Protein AF-A0A7J0EC89-F1 (afdb_monomer_lite)

InterPro domains:
  IPR006458 Ovate protein family, C-terminal [PF04844] (52-93)
  IPR006458 Ovate protein family, C-terminal [PS51754] (48-95)
  IPR038933 Ovate protein family [PTHR33057] (18-92)

Sequence (95 aa):
MEGAKNFSDNQRKRRRKKNSENWRNKVSFSASLPEEVSGGFADGTICLVKYSTDPFSDMRESILEMIQSVGVQDWEELEELVYCYIVLNPSEIDH

Structure (mmCIF, N/CA/C/O backbone):
data_AF-A0A7J0EC89-F1
#
_entry.id   AF-A0A7J0EC89-F1
#
loop_
_atom_site.group_PDB
_atom_site.id
_atom_site.type_symbol
_atom_site.label_atom_id
_atom_site.label_alt_id
_atom_site.label_comp_id
_atom_site.label_asym_id
_atom_site.label_entity_id
_atom_site.label_seq_id
_atom_site.pdbx_PDB_ins_code
_atom_site.Cartn_x
_atom_site.Cartn_y
_atom_site.Cartn_z
_atom_site.occupancy
_atom_site.B_iso_or_equiv
_atom_site.auth_seq_id
_atom_site.auth_comp_id
_atom_site.auth_asym_id
_atom_site.auth_atom_id
_atom_site.pdbx_PDB_model_num
ATOM 1 N N . MET A 1 1 ? 8.040 -21.388 -48.851 1.00 52.50 1 MET A N 1
ATOM 2 C CA . MET A 1 1 ? 8.398 -21.841 -47.483 1.00 52.50 1 MET A CA 1
ATOM 3 C C . MET A 1 1 ? 8.456 -20.655 -46.498 1.00 52.50 1 MET A C 1
ATOM 5 O O . MET A 1 1 ? 9.412 -20.534 -45.747 1.00 52.50 1 MET A O 1
ATOM 9 N N . GLU A 1 2 ? 7.444 -19.776 -46.456 1.00 52.56 2 GLU A N 1
ATOM 10 C CA . GLU A 1 2 ? 7.453 -18.583 -45.570 1.00 52.56 2 GLU A CA 1
ATOM 11 C C . GLU A 1 2 ? 6.448 -18.663 -44.407 1.00 52.56 2 GLU A C 1
ATOM 13 O O . GLU A 1 2 ? 6.653 -18.048 -43.363 1.00 52.56 2 GLU A O 1
ATOM 18 N N . GLY A 1 3 ? 5.401 -19.488 -44.523 1.00 52.38 3 GLY A N 1
ATOM 19 C CA . GLY A 1 3 ? 4.348 -19.590 -43.503 1.00 52.38 3 GLY A CA 1
ATOM 20 C C . GLY A 1 3 ? 4.807 -20.148 -42.147 1.00 52.38 3 GLY A C 1
ATOM 21 O O . GLY A 1 3 ? 4.273 -19.761 -41.110 1.00 52.38 3 GLY A O 1
ATOM 22 N N . ALA A 1 4 ? 5.833 -21.007 -42.128 1.00 55.53 4 ALA A N 1
ATOM 23 C CA . ALA A 1 4 ? 6.321 -21.647 -40.901 1.00 55.53 4 ALA A CA 1
ATOM 24 C C . ALA A 1 4 ? 7.171 -20.716 -40.009 1.00 55.53 4 ALA A C 1
ATOM 26 O O . ALA A 1 4 ? 7.136 -20.842 -38.781 1.00 55.53 4 ALA A O 1
ATOM 27 N N . LYS A 1 5 ? 7.894 -19.748 -40.600 1.00 54.69 5 LYS A N 1
ATOM 28 C CA . LYS A 1 5 ? 8.664 -18.732 -39.852 1.00 54.69 5 LYS A CA 1
ATOM 29 C C . LYS A 1 5 ? 7.742 -17.742 -39.136 1.00 54.69 5 LYS A C 1
ATOM 31 O O . LYS A 1 5 ? 7.899 -17.492 -37.946 1.00 54.69 5 LYS A O 1
ATOM 36 N N . ASN A 1 6 ? 6.697 -17.278 -39.821 1.00 57.34 6 ASN A N 1
ATOM 37 C CA . ASN A 1 6 ? 5.754 -16.304 -39.263 1.00 57.34 6 ASN A CA 1
ATOM 38 C C . ASN A 1 6 ? 4.974 -16.854 -38.056 1.00 57.34 6 ASN A C 1
ATOM 40 O O . ASN A 1 6 ? 4.705 -16.126 -37.099 1.00 57.34 6 ASN A O 1
ATOM 44 N N . PHE A 1 7 ? 4.644 -18.150 -38.064 1.00 55.09 7 PHE A N 1
ATOM 45 C CA . PHE A 1 7 ? 3.957 -18.796 -36.943 1.00 55.09 7 PHE A CA 1
ATOM 46 C C . PHE A 1 7 ? 4.853 -18.911 -35.697 1.00 55.09 7 PHE A C 1
ATOM 48 O O . PHE A 1 7 ? 4.415 -18.637 -34.577 1.00 55.09 7 PHE A O 1
ATOM 55 N N . SER A 1 8 ? 6.128 -19.254 -35.892 1.00 60.69 8 SER A N 1
ATOM 56 C CA . SER A 1 8 ? 7.105 -19.420 -34.811 1.00 60.69 8 SER A CA 1
ATOM 57 C C . SER A 1 8 ? 7.556 -18.082 -34.202 1.00 60.69 8 SER A C 1
ATOM 59 O O . SER A 1 8 ? 7.693 -17.977 -32.978 1.00 60.69 8 SER A O 1
ATOM 61 N N . ASP A 1 9 ? 7.666 -17.020 -35.003 1.00 63.62 9 ASP A N 1
ATOM 62 C CA . ASP A 1 9 ? 7.947 -15.664 -34.511 1.00 63.62 9 ASP A CA 1
ATOM 63 C C . ASP A 1 9 ? 6.776 -15.069 -33.717 1.00 63.62 9 ASP A C 1
ATOM 65 O O . ASP A 1 9 ? 6.977 -14.415 -32.685 1.00 63.62 9 ASP A O 1
ATOM 69 N N . ASN A 1 10 ? 5.538 -15.351 -34.131 1.00 64.25 10 ASN A N 1
ATOM 70 C CA . ASN A 1 10 ? 4.348 -14.900 -33.412 1.00 64.25 10 ASN A CA 1
ATOM 71 C C . ASN A 1 10 ? 4.195 -15.616 -32.054 1.00 64.25 10 ASN A C 1
ATOM 73 O O . ASN A 1 10 ? 3.847 -14.990 -31.049 1.00 64.25 10 ASN A O 1
ATOM 77 N N . GLN A 1 11 ? 4.547 -16.906 -31.970 1.00 62.84 11 GLN A N 1
ATOM 78 C CA . GLN A 1 11 ? 4.621 -17.622 -30.689 1.00 62.84 11 GLN A CA 1
ATOM 79 C C . GLN A 1 11 ? 5.710 -17.058 -29.762 1.00 62.84 11 GLN A C 1
ATOM 81 O O . GLN A 1 11 ? 5.464 -16.883 -28.566 1.00 62.84 11 GLN A O 1
ATOM 86 N N . ARG A 1 12 ? 6.892 -16.707 -30.290 1.00 61.19 12 ARG A N 1
ATOM 87 C CA . ARG A 1 12 ? 7.965 -16.060 -29.509 1.00 61.19 12 ARG A CA 1
ATOM 88 C C . ARG A 1 12 ? 7.552 -14.687 -28.973 1.00 61.19 12 ARG A C 1
ATOM 90 O O . ARG A 1 12 ? 7.794 -14.407 -27.799 1.00 61.19 12 ARG A O 1
ATOM 97 N N . LYS A 1 13 ? 6.879 -13.856 -29.779 1.00 60.88 13 LYS A N 1
ATOM 98 C CA . LYS A 1 13 ? 6.329 -12.560 -29.329 1.00 60.88 13 LYS A CA 1
ATOM 99 C C . LYS A 1 13 ? 5.273 -12.728 -28.233 1.00 60.88 13 LYS A C 1
ATOM 101 O O . LYS A 1 13 ? 5.337 -12.033 -27.222 1.00 60.88 13 LYS A O 1
ATOM 106 N N . ARG A 1 14 ? 4.354 -13.690 -28.377 1.00 59.38 14 ARG A N 1
ATOM 107 C CA . ARG A 1 14 ? 3.333 -13.993 -27.355 1.00 59.38 14 ARG A CA 1
ATOM 108 C C . ARG A 1 14 ? 3.938 -14.476 -26.037 1.00 59.38 14 ARG A C 1
ATOM 110 O O . ARG A 1 14 ? 3.496 -14.038 -24.979 1.00 59.38 14 ARG A O 1
ATOM 117 N N . ARG A 1 15 ? 4.974 -15.324 -26.084 1.00 59.00 15 ARG A N 1
ATOM 118 C CA . ARG A 1 15 ? 5.701 -15.774 -24.881 1.00 59.00 15 ARG A CA 1
ATOM 119 C C . ARG A 1 15 ? 6.429 -14.626 -24.181 1.00 59.00 15 ARG A C 1
ATOM 121 O O . ARG A 1 15 ? 6.374 -14.550 -22.961 1.00 59.00 15 ARG A O 1
ATOM 128 N N . ARG A 1 16 ? 7.052 -13.711 -24.933 1.00 58.84 16 ARG A N 1
ATOM 129 C CA . ARG A 1 16 ? 7.699 -12.510 -24.371 1.00 58.84 16 ARG A CA 1
ATOM 130 C C . ARG A 1 16 ? 6.700 -11.567 -23.700 1.00 58.84 16 ARG A C 1
ATOM 132 O O . ARG A 1 16 ? 6.978 -11.092 -22.606 1.00 58.84 16 ARG A O 1
ATOM 139 N N . LYS A 1 17 ? 5.527 -11.357 -24.309 1.00 55.34 17 LYS A N 1
ATOM 140 C CA . LYS A 1 17 ? 4.466 -10.521 -23.730 1.00 55.34 17 LYS A CA 1
ATOM 141 C C . LYS A 1 17 ? 3.901 -11.114 -22.433 1.00 55.34 17 LYS A C 1
ATOM 143 O O . LYS A 1 17 ? 3.859 -10.416 -21.429 1.00 55.34 17 LYS A O 1
ATOM 148 N N . LYS A 1 18 ? 3.612 -12.423 -22.415 1.00 55.56 18 LYS A N 1
ATOM 149 C CA . LYS A 1 18 ? 3.197 -13.136 -21.192 1.00 55.56 18 LYS A CA 1
ATOM 150 C C . LYS A 1 18 ? 4.236 -13.059 -20.070 1.00 55.56 18 LYS A C 1
ATOM 152 O O . LYS A 1 18 ? 3.867 -12.925 -18.914 1.00 55.56 18 LYS A O 1
ATOM 157 N N . ASN A 1 19 ? 5.527 -13.146 -20.398 1.00 55.97 19 ASN A N 1
ATOM 158 C CA . ASN A 1 19 ? 6.589 -13.089 -19.391 1.00 55.97 19 ASN A CA 1
ATOM 159 C C . ASN A 1 19 ? 6.773 -11.677 -18.804 1.00 55.97 19 ASN A C 1
ATOM 161 O O . ASN A 1 19 ? 7.076 -11.542 -17.625 1.00 55.97 19 ASN A O 1
ATOM 165 N N . SER A 1 20 ? 6.559 -10.635 -19.616 1.00 58.28 20 SER A N 1
ATOM 166 C CA . SER A 1 20 ? 6.560 -9.233 -19.176 1.00 58.28 20 SER A CA 1
ATOM 167 C C . SER A 1 20 ? 5.389 -8.924 -18.239 1.00 58.28 20 SER A C 1
ATOM 169 O O . SER A 1 20 ? 5.594 -8.295 -17.206 1.00 58.28 20 SER A O 1
ATOM 171 N N . GLU A 1 21 ? 4.184 -9.405 -18.554 1.00 57.06 21 GLU A N 1
ATOM 172 C CA . GLU A 1 21 ? 3.011 -9.261 -17.680 1.00 57.06 21 GLU A CA 1
ATOM 173 C C . GLU A 1 21 ? 3.201 -10.009 -16.351 1.00 57.06 21 GLU A C 1
ATOM 175 O O . GLU A 1 21 ? 2.823 -9.502 -15.301 1.00 57.06 21 GLU A O 1
ATOM 180 N N . ASN A 1 22 ? 3.868 -11.168 -16.377 1.00 58.31 22 ASN A N 1
ATOM 181 C CA . ASN A 1 22 ? 4.142 -11.958 -15.175 1.00 58.31 22 ASN A CA 1
ATOM 182 C C . ASN A 1 22 ? 5.134 -11.278 -14.210 1.00 58.31 22 ASN A C 1
ATOM 184 O O . ASN A 1 22 ? 5.101 -11.540 -13.013 1.00 58.31 22 ASN A O 1
ATOM 188 N N . TRP A 1 23 ? 6.013 -10.400 -14.711 1.00 58.31 23 TRP A N 1
ATOM 189 C CA . TRP A 1 23 ? 6.923 -9.619 -13.864 1.00 58.31 23 TRP A CA 1
ATOM 190 C C . TRP A 1 23 ? 6.213 -8.473 -13.136 1.00 58.31 23 TRP A C 1
ATOM 192 O O . TRP A 1 23 ? 6.536 -8.219 -11.982 1.00 58.31 23 TRP A O 1
ATOM 202 N N . ARG A 1 24 ? 5.206 -7.845 -13.766 1.00 57.94 24 ARG A N 1
ATOM 203 C CA . ARG A 1 24 ? 4.419 -6.745 -13.167 1.00 57.94 24 ARG A CA 1
ATOM 204 C C . ARG A 1 24 ? 3.621 -7.167 -11.929 1.00 57.94 24 ARG A C 1
ATOM 206 O O . ARG A 1 24 ? 3.246 -6.321 -11.129 1.00 57.94 24 ARG A O 1
ATOM 213 N N . ASN A 1 25 ? 3.370 -8.468 -11.783 1.00 65.75 25 ASN A N 1
ATOM 214 C CA . ASN A 1 25 ? 2.594 -9.038 -10.682 1.00 65.75 25 ASN A CA 1
ATOM 215 C C . ASN A 1 25 ? 3.462 -9.858 -9.718 1.00 65.75 25 ASN A C 1
ATOM 217 O O . ASN A 1 25 ? 2.937 -10.650 -8.935 1.00 65.75 25 ASN A O 1
ATOM 221 N N . LYS A 1 26 ? 4.793 -9.727 -9.787 1.00 79.81 26 LYS A N 1
ATOM 222 C CA . LYS A 1 26 ? 5.673 -10.455 -8.878 1.00 79.81 26 LYS A CA 1
ATOM 223 C C . LYS A 1 26 ? 5.623 -9.795 -7.502 1.00 79.81 26 LYS A C 1
ATOM 225 O O . LYS A 1 26 ? 6.054 -8.655 -7.344 1.00 79.81 26 LYS A O 1
ATOM 230 N N . VAL A 1 27 ? 5.124 -10.544 -6.525 1.00 82.50 27 VAL A N 1
ATOM 231 C CA . VAL A 1 27 ? 5.094 -10.157 -5.112 1.00 82.50 27 VAL A CA 1
ATOM 232 C C . VAL A 1 27 ? 6.045 -11.033 -4.290 1.00 82.50 27 VAL A C 1
ATOM 234 O O . VAL A 1 27 ? 6.268 -12.197 -4.631 1.00 82.50 27 VAL A O 1
ATOM 237 N N . SER A 1 28 ? 6.631 -10.476 -3.232 1.00 82.62 28 SER A N 1
ATOM 238 C CA . SER A 1 28 ? 7.521 -11.160 -2.284 1.00 82.62 28 SER A CA 1
ATOM 239 C C . SER A 1 28 ? 7.102 -10.859 -0.846 1.00 82.62 28 SER A C 1
ATOM 241 O O . SER A 1 28 ? 6.818 -9.713 -0.523 1.00 82.62 28 SER A O 1
ATOM 243 N N . PHE A 1 29 ? 7.127 -11.859 0.035 1.00 83.06 29 PHE A N 1
ATOM 244 C CA . PHE A 1 29 ? 6.825 -11.718 1.471 1.00 83.06 29 PHE A CA 1
ATOM 245 C C . PHE A 1 29 ? 8.083 -11.431 2.305 1.00 83.06 29 PHE A C 1
ATOM 247 O O . PHE A 1 29 ? 8.247 -11.935 3.409 1.00 83.06 29 PHE A O 1
ATOM 254 N N . SER A 1 30 ? 9.027 -10.688 1.732 1.00 82.44 30 SER A N 1
ATOM 255 C CA . SER A 1 30 ? 10.306 -10.353 2.370 1.00 82.44 30 SER A CA 1
ATOM 256 C C . SER A 1 30 ? 10.265 -9.049 3.170 1.00 82.44 30 SER A C 1
ATOM 258 O O . SER A 1 30 ? 11.281 -8.669 3.740 1.00 82.44 30 SER A O 1
ATOM 260 N N . ALA A 1 31 ? 9.134 -8.344 3.157 1.00 84.62 31 ALA A N 1
ATOM 261 C CA . ALA A 1 31 ? 8.942 -7.106 3.897 1.00 84.62 31 ALA A CA 1
ATOM 262 C C . ALA A 1 31 ? 8.337 -7.394 5.273 1.00 84.62 31 ALA A C 1
ATOM 264 O O . ALA A 1 31 ? 7.426 -8.212 5.395 1.00 84.62 31 ALA A O 1
ATOM 265 N N . SER A 1 32 ? 8.808 -6.659 6.273 1.00 85.25 32 SER A N 1
ATOM 266 C CA . SER A 1 32 ? 8.278 -6.665 7.634 1.00 85.25 32 SER A CA 1
ATOM 267 C C . SER A 1 32 ? 8.057 -5.225 8.073 1.00 85.25 32 SER A C 1
ATOM 269 O O . SER A 1 32 ? 8.825 -4.347 7.674 1.00 85.25 32 SER A O 1
ATOM 271 N N . LEU A 1 33 ? 7.027 -4.985 8.884 1.00 84.62 33 LEU A N 1
ATOM 272 C CA . LEU A 1 33 ? 6.808 -3.667 9.471 1.00 84.62 33 LEU A CA 1
ATOM 273 C C . LEU A 1 33 ? 7.985 -3.279 10.386 1.00 84.62 33 LEU A C 1
ATOM 275 O O . LEU A 1 33 ? 8.563 -4.155 11.038 1.00 84.62 33 LEU A O 1
ATOM 279 N N . PRO A 1 34 ? 8.343 -1.986 10.447 1.00 82.56 34 PRO A N 1
ATOM 280 C CA . PRO A 1 34 ? 9.255 -1.466 11.461 1.00 82.56 34 PRO A CA 1
ATOM 281 C C . PRO A 1 34 ? 8.715 -1.723 12.873 1.00 82.56 34 PRO A C 1
ATOM 283 O O . PRO A 1 34 ? 7.515 -1.617 13.100 1.00 82.56 34 PRO A O 1
ATOM 286 N N . GLU A 1 35 ? 9.598 -1.998 13.836 1.00 81.75 35 GLU A 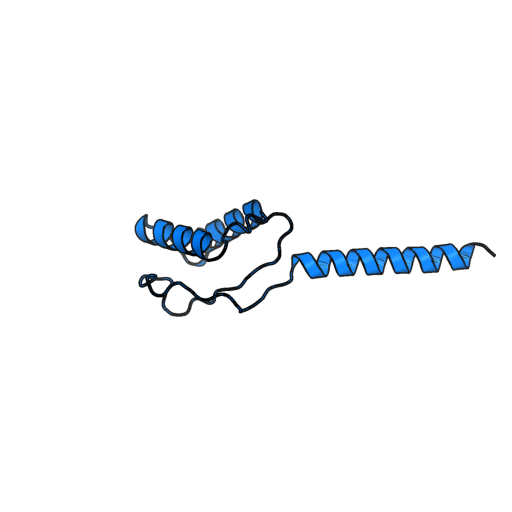N 1
ATOM 287 C CA . GLU A 1 35 ? 9.231 -2.287 15.239 1.00 81.75 35 GLU A CA 1
ATOM 288 C C . GLU A 1 35 ? 8.556 -1.095 15.9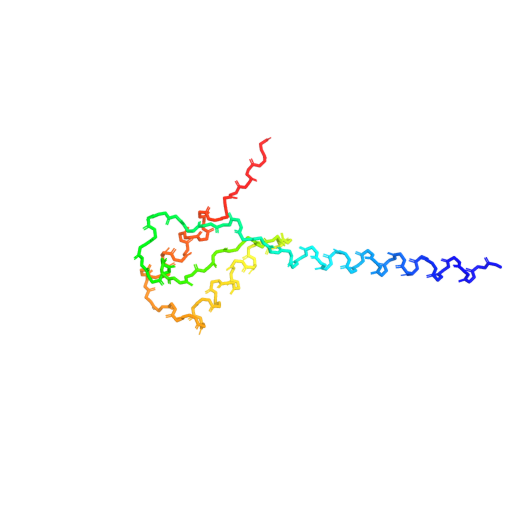51 1.00 81.75 35 GLU A C 1
ATOM 290 O O . GLU A 1 35 ? 7.891 -1.251 16.969 1.00 81.75 35 GLU A O 1
ATOM 295 N N . GLU A 1 36 ? 8.711 0.102 15.390 1.00 81.88 36 GLU A N 1
ATOM 296 C CA . GLU A 1 36 ? 8.137 1.361 15.874 1.00 81.88 36 GLU A CA 1
ATOM 297 C C . GLU A 1 36 ? 6.644 1.508 15.532 1.00 81.88 36 GLU A C 1
ATOM 299 O O . GLU A 1 36 ? 5.936 2.290 16.169 1.00 81.88 36 GLU A O 1
ATOM 304 N N . VAL A 1 37 ? 6.164 0.747 14.542 1.00 81.06 37 VAL A N 1
ATOM 305 C CA . VAL A 1 37 ? 4.750 0.685 14.162 1.00 81.06 37 VAL A CA 1
ATOM 306 C C . VAL A 1 37 ? 4.030 -0.112 15.237 1.00 81.06 37 VAL A C 1
ATOM 308 O O . VAL A 1 37 ? 4.277 -1.302 15.428 1.00 81.06 37 VAL A O 1
ATOM 311 N N . SER A 1 38 ? 3.164 0.563 15.979 1.00 72.00 38 SER A N 1
ATOM 312 C CA . SER A 1 38 ? 2.496 0.013 17.164 1.00 72.00 38 SER A CA 1
ATOM 313 C C . SER A 1 38 ? 0.988 0.262 17.162 1.00 72.00 38 SER A C 1
ATOM 315 O O . SER A 1 38 ? 0.298 -0.195 18.076 1.00 72.00 38 SER A O 1
ATOM 317 N N . GLY A 1 39 ? 0.473 0.954 16.140 1.00 70.56 39 GLY A N 1
ATOM 318 C CA . GLY A 1 39 ? -0.943 1.239 15.958 1.00 70.56 39 GLY A CA 1
ATOM 319 C C . GLY A 1 39 ? -1.702 0.135 15.221 1.00 70.56 39 GLY A C 1
ATOM 320 O O . GLY A 1 39 ? -1.328 -1.041 15.236 1.00 70.56 39 GLY A O 1
ATOM 321 N N . GLY A 1 40 ? -2.803 0.520 14.569 1.00 70.19 40 GLY A N 1
ATOM 322 C CA . GLY A 1 40 ? -3.776 -0.391 13.949 1.00 70.19 40 GLY A CA 1
ATOM 323 C C . GLY A 1 40 ? -3.208 -1.317 12.868 1.00 70.19 40 GLY A C 1
ATOM 324 O O . GLY A 1 40 ? -3.855 -2.294 12.499 1.00 70.19 40 GLY A O 1
ATOM 325 N N . PHE A 1 41 ? -1.990 -1.055 12.391 1.00 76.19 41 PHE A N 1
ATOM 326 C CA . PHE A 1 41 ? -1.309 -1.885 11.400 1.00 76.19 41 PHE A CA 1
ATOM 327 C C . PHE A 1 41 ? -0.396 -2.958 12.003 1.00 76.19 41 PHE A C 1
ATOM 329 O O . PHE A 1 41 ? -0.050 -3.900 11.296 1.00 76.19 41 PHE A O 1
ATOM 336 N N . ALA A 1 42 ? -0.004 -2.866 13.276 1.00 75.62 42 ALA A N 1
ATOM 337 C CA . ALA A 1 42 ? 0.977 -3.780 13.865 1.00 75.62 42 ALA A CA 1
ATOM 338 C C . ALA A 1 42 ? 0.445 -5.216 14.043 1.00 75.62 42 ALA A C 1
ATOM 340 O O . ALA A 1 42 ? 1.211 -6.175 13.941 1.00 75.62 42 ALA A O 1
ATOM 341 N N . ASP A 1 43 ? -0.862 -5.373 14.280 1.00 76.75 43 ASP A N 1
ATOM 342 C CA . ASP A 1 43 ? -1.492 -6.675 14.506 1.00 76.75 43 ASP A CA 1
ATOM 343 C C . ASP A 1 43 ? -2.273 -7.140 13.266 1.00 76.75 43 ASP A C 1
ATOM 345 O O . ASP A 1 43 ? -3.164 -6.457 12.766 1.00 76.75 43 ASP A O 1
ATOM 349 N N . GLY A 1 44 ? -1.923 -8.312 12.733 1.00 75.44 44 GLY A N 1
ATOM 350 C CA . GLY A 1 44 ? -2.633 -8.942 11.611 1.00 75.44 44 GLY A CA 1
ATOM 351 C C . GLY A 1 44 ? -2.337 -8.404 10.200 1.00 75.44 44 GLY A C 1
ATOM 352 O O . GLY A 1 44 ? -2.814 -9.002 9.232 1.00 75.44 44 GLY A O 1
ATOM 353 N N . THR A 1 45 ? -1.532 -7.348 10.039 1.00 81.00 45 THR A N 1
ATOM 354 C CA . THR A 1 45 ? -1.124 -6.846 8.711 1.00 81.00 45 THR A CA 1
ATOM 355 C C . THR A 1 45 ? 0.022 -7.670 8.127 1.00 81.00 45 THR A C 1
ATOM 357 O O . THR A 1 45 ? 0.975 -8.031 8.814 1.00 81.00 45 THR A O 1
ATOM 360 N N . ILE A 1 46 ? -0.043 -7.943 6.821 1.00 82.50 46 ILE A N 1
ATOM 361 C CA . ILE A 1 46 ? 1.017 -8.632 6.077 1.00 82.50 46 ILE A CA 1
ATOM 362 C C . ILE A 1 46 ? 1.659 -7.643 5.108 1.00 82.50 46 ILE A C 1
ATOM 364 O O . ILE A 1 46 ? 0.996 -7.130 4.208 1.00 82.50 46 ILE A O 1
ATOM 368 N N . CYS A 1 47 ? 2.967 -7.428 5.245 1.00 85.75 47 CYS A N 1
ATOM 369 C CA . CYS A 1 47 ? 3.733 -6.637 4.289 1.00 85.75 47 CYS A CA 1
ATOM 370 C C . CYS A 1 47 ? 4.235 -7.495 3.128 1.00 85.75 47 CYS A C 1
ATOM 372 O O . CYS A 1 47 ? 4.729 -8.611 3.298 1.00 85.75 47 CYS A O 1
ATOM 374 N N . LEU A 1 48 ? 4.138 -6.942 1.922 1.00 85.88 48 LEU A N 1
ATOM 375 C CA . LEU A 1 48 ? 4.619 -7.570 0.701 1.00 85.88 48 LEU A CA 1
ATOM 376 C C . LEU A 1 48 ? 5.312 -6.543 -0.188 1.00 85.88 48 LEU A C 1
ATOM 378 O O . LEU A 1 48 ? 4.913 -5.385 -0.267 1.00 85.88 48 LEU A O 1
ATOM 382 N N . VAL A 1 49 ? 6.359 -6.988 -0.870 1.00 84.62 49 VAL A N 1
ATOM 383 C CA . VAL A 1 49 ? 7.096 -6.208 -1.863 1.00 84.62 49 VAL A CA 1
ATOM 384 C C . VAL A 1 49 ? 6.505 -6.510 -3.228 1.00 84.62 49 VAL A C 1
ATOM 386 O O . VAL A 1 49 ? 6.474 -7.672 -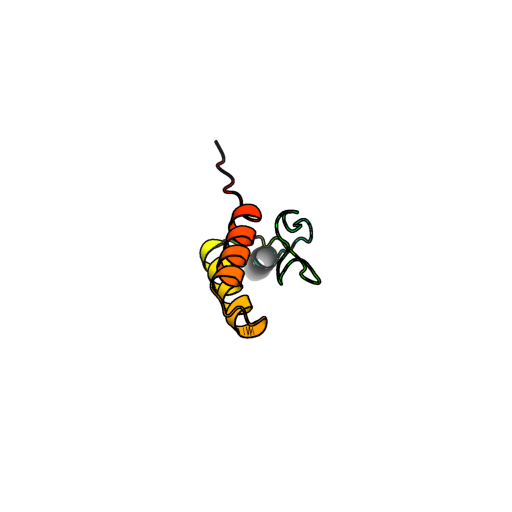3.636 1.00 84.62 49 VAL A O 1
ATOM 389 N N . LYS A 1 50 ? 6.070 -5.479 -3.952 1.00 85.06 50 LYS A N 1
ATOM 390 C CA . LYS A 1 50 ? 5.612 -5.583 -5.341 1.00 85.06 50 LYS A CA 1
ATOM 391 C C . LYS A 1 50 ? 6.686 -5.029 -6.270 1.00 85.06 50 LYS A C 1
ATOM 393 O O . LYS A 1 50 ? 7.098 -3.882 -6.132 1.00 85.06 50 LYS A O 1
ATOM 398 N N . TYR A 1 51 ? 7.104 -5.819 -7.256 1.00 80.81 51 TYR A N 1
ATOM 399 C CA . TYR A 1 51 ? 7.972 -5.314 -8.320 1.00 80.81 51 TYR A CA 1
ATOM 400 C C . TYR A 1 51 ? 7.130 -4.572 -9.358 1.00 80.81 51 TYR A C 1
ATOM 402 O O . TYR A 1 51 ? 6.386 -5.192 -10.121 1.00 80.81 51 TYR A O 1
ATOM 410 N N . SER A 1 52 ? 7.258 -3.246 -9.390 1.00 81.31 52 SER A N 1
ATOM 411 C CA . SER A 1 52 ? 6.490 -2.384 -10.284 1.00 81.31 52 SER A CA 1
ATOM 412 C C . SER A 1 52 ? 7.355 -1.631 -11.286 1.00 81.31 52 SER A C 1
ATOM 414 O O . SER A 1 52 ? 8.480 -1.239 -10.996 1.00 81.31 52 SER A O 1
ATOM 416 N N . THR A 1 53 ? 6.795 -1.395 -12.473 1.00 81.38 53 THR A N 1
ATOM 417 C CA . THR A 1 53 ? 7.340 -0.449 -13.457 1.00 81.38 53 THR A CA 1
ATOM 418 C C . THR A 1 53 ? 6.931 0.998 -13.172 1.00 81.38 53 THR A C 1
ATOM 420 O O . THR A 1 53 ? 7.482 1.902 -13.788 1.00 81.38 53 THR A O 1
ATOM 423 N N . ASP A 1 54 ? 5.940 1.207 -12.300 1.00 83.31 54 ASP A N 1
ATOM 424 C CA . ASP A 1 54 ? 5.442 2.517 -11.871 1.00 83.31 54 ASP A CA 1
ATOM 425 C C . ASP A 1 54 ? 5.103 2.483 -10.364 1.00 83.31 54 ASP A C 1
ATOM 427 O O . ASP A 1 54 ? 3.932 2.404 -9.975 1.00 83.31 54 ASP A O 1
ATOM 431 N N . PRO A 1 55 ? 6.131 2.471 -9.496 1.00 83.06 55 PRO A N 1
ATOM 432 C CA . PRO A 1 55 ? 5.949 2.317 -8.054 1.00 83.06 55 PRO A CA 1
ATOM 433 C C . PRO A 1 55 ? 5.168 3.476 -7.422 1.00 83.06 55 PRO A C 1
ATOM 435 O O . PRO A 1 55 ? 4.476 3.271 -6.430 1.00 83.06 55 PRO A O 1
ATOM 438 N N . PHE A 1 56 ? 5.223 4.679 -8.003 1.00 83.00 56 PHE A N 1
ATOM 439 C CA . PHE A 1 56 ? 4.504 5.844 -7.484 1.00 83.00 56 PHE A CA 1
ATOM 440 C C . PHE A 1 56 ? 2.990 5.708 -7.655 1.00 83.00 56 PHE A C 1
ATOM 442 O O . PHE A 1 56 ? 2.241 5.952 -6.704 1.00 83.00 56 PHE A O 1
ATOM 449 N N . SER A 1 57 ? 2.530 5.300 -8.842 1.00 87.12 57 SER A N 1
ATOM 450 C CA . SER A 1 57 ? 1.103 5.050 -9.070 1.00 87.12 57 SER A CA 1
ATOM 451 C C . SER A 1 57 ? 0.602 3.884 -8.223 1.00 87.12 57 SER A C 1
ATOM 453 O O . SER A 1 57 ? -0.445 4.004 -7.592 1.00 87.12 57 SER A O 1
ATOM 455 N N . ASP A 1 58 ? 1.380 2.804 -8.132 1.00 86.31 58 ASP A N 1
ATOM 456 C CA . ASP A 1 58 ? 1.032 1.641 -7.309 1.00 86.31 58 ASP A CA 1
ATOM 457 C C . ASP A 1 58 ? 0.928 1.984 -5.817 1.00 86.31 58 ASP A C 1
ATOM 459 O O . ASP A 1 58 ? 0.003 1.534 -5.139 1.00 86.31 58 ASP A O 1
ATOM 463 N N . MET A 1 59 ? 1.849 2.800 -5.296 1.00 85.56 59 MET A N 1
ATOM 464 C CA . MET A 1 59 ? 1.804 3.278 -3.913 1.00 85.56 59 MET A CA 1
ATOM 465 C C . MET A 1 59 ? 0.543 4.105 -3.667 1.00 85.56 59 MET A C 1
ATOM 467 O O . MET A 1 59 ? -0.159 3.892 -2.681 1.00 85.56 59 MET A O 1
ATOM 471 N N . ARG A 1 60 ? 0.219 5.021 -4.587 1.00 90.06 60 ARG A N 1
ATOM 472 C CA . ARG A 1 60 ? -0.988 5.846 -4.489 1.00 90.06 60 ARG A CA 1
ATOM 473 C C . ARG A 1 60 ? -2.258 4.995 -4.489 1.00 90.06 60 ARG A C 1
ATOM 475 O O . ARG A 1 60 ? -3.155 5.264 -3.696 1.00 90.06 60 ARG A O 1
ATOM 482 N N . GLU A 1 61 ? -2.345 4.001 -5.370 1.00 90.88 61 GLU A N 1
ATOM 483 C CA . GLU A 1 61 ? -3.475 3.066 -5.400 1.00 90.88 61 GLU A CA 1
ATOM 484 C C . GLU A 1 61 ? -3.575 2.273 -4.096 1.00 90.88 61 GLU A C 1
ATOM 486 O O . GLU A 1 61 ? -4.650 2.216 -3.505 1.00 90.88 61 GLU A O 1
ATOM 491 N N . SER A 1 62 ? -2.453 1.764 -3.587 1.00 88.06 62 SER A N 1
ATOM 492 C CA . SER A 1 62 ? -2.436 0.963 -2.359 1.00 88.06 62 SER A CA 1
ATOM 493 C C . SER A 1 62 ? -2.855 1.776 -1.121 1.00 88.06 62 SER A C 1
ATOM 495 O O . SER A 1 62 ? -3.632 1.295 -0.301 1.00 88.06 62 SER A O 1
ATOM 497 N N . ILE A 1 63 ? -2.437 3.045 -1.007 1.00 89.25 63 ILE A N 1
ATOM 498 C CA . ILE A 1 63 ? -2.892 3.947 0.070 1.00 89.25 63 ILE A CA 1
ATOM 499 C C . ILE A 1 63 ? -4.404 4.190 -0.021 1.00 89.25 63 ILE A C 1
ATOM 501 O O . ILE A 1 63 ? -5.107 4.151 0.9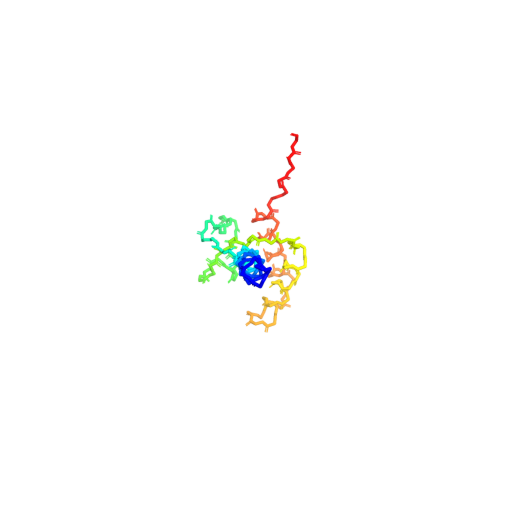89 1.00 89.25 63 ILE A O 1
ATOM 505 N N . LEU A 1 64 ? -4.926 4.421 -1.230 1.00 91.94 64 LEU A N 1
ATOM 506 C CA . LEU A 1 64 ? -6.363 4.611 -1.434 1.00 91.94 64 LEU A CA 1
ATOM 507 C C . LEU A 1 64 ? -7.165 3.358 -1.063 1.00 91.94 64 LEU A C 1
ATOM 509 O O . LEU A 1 64 ? -8.255 3.492 -0.505 1.00 91.94 64 LEU A O 1
ATOM 513 N N . GLU A 1 65 ? -6.642 2.165 -1.344 1.00 91.94 65 GLU A N 1
ATOM 514 C CA . GLU A 1 65 ? -7.259 0.901 -0.934 1.00 91.94 65 GLU A CA 1
ATOM 515 C C . GLU A 1 65 ? -7.288 0.739 0.588 1.00 91.94 65 GLU A C 1
ATOM 517 O O . GLU A 1 65 ? -8.321 0.332 1.117 1.00 91.94 65 GLU A O 1
ATOM 522 N N . MET A 1 66 ? -6.220 1.110 1.302 1.00 89.94 66 MET A N 1
ATOM 523 C CA . MET A 1 66 ? -6.191 1.075 2.772 1.00 89.94 66 MET A CA 1
ATOM 524 C C . MET A 1 66 ? -7.229 2.027 3.382 1.00 89.94 66 MET A C 1
ATOM 526 O O . MET A 1 66 ? -7.969 1.643 4.286 1.00 89.94 66 MET A O 1
ATOM 530 N N . ILE A 1 67 ? -7.381 3.230 2.825 1.00 90.62 67 ILE A N 1
ATOM 531 C CA . ILE A 1 67 ? -8.420 4.185 3.249 1.00 90.62 67 ILE A CA 1
ATOM 532 C C . ILE A 1 67 ? -9.827 3.626 3.003 1.00 90.62 67 ILE A C 1
ATOM 534 O O . ILE A 1 67 ? -10.687 3.688 3.876 1.00 90.62 67 ILE A O 1
ATOM 538 N N . GLN A 1 68 ? -10.078 3.060 1.821 1.00 91.31 68 GLN A N 1
ATOM 539 C CA . GLN A 1 68 ? -11.425 2.629 1.431 1.00 91.31 68 GLN A CA 1
ATOM 540 C C . GLN A 1 68 ? -11.841 1.283 2.033 1.00 91.31 68 GLN A C 1
ATOM 542 O O . GLN A 1 68 ? -13.016 1.095 2.344 1.00 91.31 68 GLN A O 1
ATOM 547 N N . SER A 1 69 ? -10.903 0.343 2.153 1.00 88.12 69 SER A N 1
ATOM 548 C CA . SER A 1 69 ? -11.192 -1.062 2.467 1.00 88.12 69 SER A CA 1
ATOM 549 C C . SER A 1 69 ? -10.830 -1.437 3.898 1.00 88.12 69 SER A C 1
ATOM 551 O O . SER A 1 69 ? -11.552 -2.216 4.514 1.00 88.12 69 SER A O 1
ATOM 553 N N . VAL A 1 70 ? -9.721 -0.900 4.419 1.00 84.62 70 VAL A N 1
ATOM 554 C CA . VAL A 1 70 ? -9.282 -1.134 5.807 1.00 84.62 70 VAL A CA 1
ATOM 555 C C . VAL A 1 70 ? -9.877 -0.084 6.745 1.00 84.62 70 VAL A C 1
ATOM 557 O O . VAL A 1 70 ? -10.137 -0.381 7.905 1.00 84.62 70 VAL A O 1
ATOM 560 N N . GLY A 1 71 ? -10.215 1.093 6.212 1.00 87.50 71 GLY A N 1
ATOM 561 C CA . GLY A 1 71 ? -10.954 2.119 6.937 1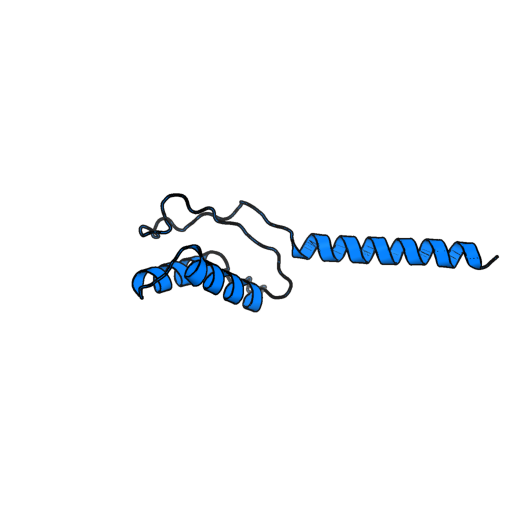.00 87.50 71 GLY A CA 1
ATOM 562 C C . GLY A 1 71 ? -10.061 3.107 7.673 1.00 87.50 71 GLY A C 1
ATOM 563 O O . GLY A 1 71 ? -10.481 3.602 8.710 1.00 87.50 71 GLY A O 1
ATOM 564 N N . VAL A 1 72 ? -8.878 3.407 7.126 1.00 88.31 72 VAL A N 1
ATOM 565 C CA . VAL A 1 72 ? -8.009 4.484 7.628 1.00 88.31 72 VAL A CA 1
ATOM 566 C C . VAL A 1 72 ? -8.773 5.807 7.596 1.00 88.31 72 VAL A C 1
ATOM 568 O O . VAL A 1 72 ? -9.194 6.243 6.518 1.00 88.31 72 VAL A O 1
ATOM 571 N N . GLN A 1 73 ? -8.998 6.420 8.758 1.00 87.88 73 GLN A N 1
ATOM 572 C CA . GLN A 1 73 ? -9.948 7.535 8.901 1.00 87.88 73 GLN A CA 1
ATOM 573 C C . GLN A 1 73 ? -9.388 8.777 9.590 1.00 87.88 73 GLN A C 1
ATOM 575 O O . GLN A 1 73 ? -9.874 9.876 9.299 1.00 87.88 73 GLN A O 1
ATOM 580 N N . ASP A 1 74 ? -8.400 8.633 10.469 1.00 90.12 74 ASP A N 1
ATOM 581 C CA . ASP A 1 74 ? -7.782 9.757 11.170 1.00 90.12 74 ASP A CA 1
ATOM 582 C C . ASP A 1 74 ? -6.379 10.095 10.637 1.00 90.12 74 ASP A C 1
ATOM 584 O O . ASP A 1 74 ? -5.876 9.501 9.677 1.00 90.12 74 ASP A O 1
ATOM 588 N N . TRP A 1 75 ? -5.801 11.165 11.184 1.00 91.44 75 TRP A N 1
ATOM 589 C CA . TRP A 1 75 ? -4.508 11.665 10.730 1.00 91.44 75 TRP A CA 1
ATOM 590 C C . TRP A 1 75 ? -3.370 10.753 11.189 1.00 91.44 75 TRP A C 1
ATOM 592 O O . TRP A 1 75 ? -2.436 10.516 10.428 1.00 91.44 75 TRP A O 1
ATOM 602 N N . GLU A 1 76 ? -3.467 10.231 12.406 1.00 90.12 76 GLU A N 1
ATOM 603 C CA . GLU A 1 76 ? -2.480 9.369 13.038 1.00 90.12 76 GLU A CA 1
ATOM 604 C C . GLU A 1 76 ? -2.305 8.052 12.265 1.00 90.12 76 GLU A C 1
ATOM 606 O O . GLU A 1 76 ? -1.179 7.667 11.943 1.00 90.12 76 GLU A O 1
ATOM 611 N N . GLU A 1 77 ? -3.402 7.401 11.878 1.00 88.81 77 GLU A N 1
ATOM 612 C CA . GLU A 1 77 ? -3.386 6.197 11.044 1.00 88.81 77 GLU A CA 1
ATOM 613 C C . GLU A 1 77 ? -2.832 6.486 9.642 1.00 88.81 77 GLU A C 1
ATOM 615 O O . GLU A 1 77 ? -2.081 5.685 9.081 1.00 88.81 77 GLU A O 1
ATOM 620 N N . LEU A 1 78 ? -3.175 7.636 9.051 1.00 90.88 78 LEU A N 1
ATOM 621 C CA . LEU A 1 78 ? -2.651 8.019 7.740 1.00 90.88 78 LEU A CA 1
ATOM 622 C C . LEU A 1 78 ? -1.142 8.297 7.793 1.00 90.88 78 LEU A C 1
ATOM 624 O O . LEU A 1 78 ? -0.414 7.914 6.876 1.00 90.88 78 LEU A O 1
ATOM 628 N N . GLU A 1 79 ? -0.671 8.953 8.851 1.00 91.44 79 GLU A N 1
ATOM 629 C CA . GLU A 1 79 ? 0.746 9.218 9.089 1.00 91.44 79 GLU A CA 1
ATOM 630 C C . GLU A 1 79 ? 1.529 7.910 9.255 1.00 91.44 79 GLU A C 1
ATOM 632 O O . GLU A 1 79 ? 2.535 7.716 8.569 1.00 91.44 79 GLU A O 1
ATOM 637 N N . GLU A 1 80 ? 1.034 6.976 10.074 1.00 89.31 80 GLU A N 1
ATOM 638 C CA . GLU A 1 80 ? 1.646 5.655 10.264 1.00 89.31 80 GLU A CA 1
ATOM 639 C C . GLU A 1 80 ? 1.660 4.849 8.953 1.00 89.31 80 GLU A C 1
ATOM 641 O O . GLU A 1 80 ? 2.678 4.244 8.600 1.00 89.31 80 GLU A O 1
ATOM 646 N N . LEU A 1 81 ? 0.581 4.910 8.163 1.00 90.00 81 LEU A N 1
ATOM 647 C CA . LEU A 1 81 ? 0.509 4.271 6.849 1.00 90.00 81 LEU A CA 1
ATOM 648 C C . LEU A 1 81 ? 1.572 4.824 5.889 1.00 90.00 81 LEU A C 1
ATOM 650 O O . LEU A 1 81 ? 2.290 4.059 5.239 1.00 90.00 81 LEU A O 1
ATOM 654 N N . VAL A 1 82 ? 1.696 6.150 5.794 1.00 89.38 82 VAL A N 1
ATOM 655 C CA . VAL A 1 82 ? 2.693 6.804 4.933 1.00 89.38 82 VAL A CA 1
ATOM 656 C C . VAL A 1 82 ? 4.112 6.499 5.414 1.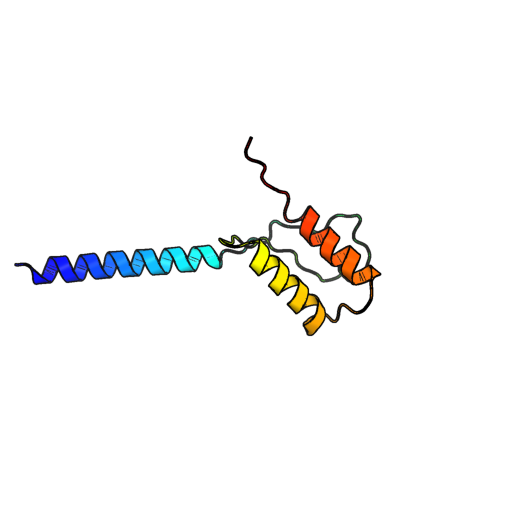00 89.38 82 VAL A C 1
ATOM 658 O O . VAL A 1 82 ? 4.983 6.218 4.586 1.00 89.38 82 VAL A O 1
ATOM 661 N N . TYR A 1 83 ? 4.344 6.487 6.728 1.00 88.56 83 TYR A N 1
ATOM 662 C CA . TYR A 1 83 ? 5.623 6.098 7.316 1.00 88.56 83 TYR A CA 1
ATOM 663 C C . TYR A 1 83 ? 6.031 4.683 6.890 1.00 88.56 83 TYR A C 1
ATOM 665 O O . TYR A 1 83 ? 7.131 4.493 6.361 1.00 88.56 83 TYR A O 1
ATOM 673 N N . CYS A 1 84 ? 5.118 3.711 7.008 1.00 87.00 84 CYS A N 1
ATOM 674 C CA . CYS A 1 84 ? 5.348 2.340 6.553 1.00 87.00 84 CYS A CA 1
ATOM 675 C C . CYS A 1 84 ? 5.759 2.299 5.076 1.00 87.00 84 CYS A C 1
ATOM 677 O O . CYS A 1 84 ? 6.728 1.626 4.728 1.00 87.00 84 CYS A O 1
ATOM 679 N N . TYR A 1 85 ? 5.076 3.043 4.199 1.00 86.50 85 TYR A N 1
ATOM 680 C CA . TYR A 1 85 ? 5.419 3.077 2.774 1.00 86.50 85 TYR A CA 1
ATOM 681 C C . TYR A 1 85 ? 6.823 3.608 2.504 1.00 86.50 85 TYR A C 1
ATOM 683 O O . TYR A 1 85 ? 7.527 3.029 1.678 1.00 86.50 85 TYR A O 1
ATOM 691 N N . ILE A 1 86 ? 7.238 4.677 3.182 1.00 86.44 86 ILE A N 1
ATOM 692 C CA . ILE A 1 86 ? 8.567 5.270 2.990 1.00 86.44 86 ILE A CA 1
ATOM 693 C C . ILE A 1 86 ? 9.655 4.290 3.439 1.00 86.44 86 ILE A C 1
ATOM 695 O O . ILE A 1 86 ? 10.618 4.068 2.708 1.00 86.44 86 ILE A O 1
ATOM 699 N N . VAL A 1 87 ? 9.487 3.662 4.607 1.00 85.69 87 VAL A N 1
ATOM 700 C CA . VAL A 1 87 ? 10.478 2.715 5.142 1.00 85.69 87 VAL A CA 1
ATOM 701 C C . VAL A 1 87 ? 10.553 1.437 4.305 1.00 85.69 87 VAL A C 1
ATOM 703 O O . VAL A 1 87 ? 11.640 0.909 4.080 1.00 85.69 87 VAL A O 1
ATOM 706 N N . LEU A 1 88 ? 9.414 0.949 3.808 1.00 83.94 88 LEU A N 1
ATOM 707 C CA . LEU A 1 88 ? 9.345 -0.258 2.980 1.00 83.94 88 LEU A CA 1
ATOM 708 C C . LEU A 1 88 ? 9.788 -0.035 1.528 1.00 83.94 88 LEU A C 1
ATOM 710 O O . LEU A 1 88 ? 10.092 -1.007 0.837 1.00 83.94 88 LEU A O 1
ATOM 714 N N . ASN A 1 89 ? 9.830 1.215 1.061 1.00 80.69 89 ASN A N 1
ATOM 715 C CA . ASN A 1 89 ? 10.273 1.583 -0.285 1.00 80.69 89 ASN A CA 1
ATOM 716 C C . ASN A 1 89 ? 11.452 2.564 -0.207 1.00 80.69 89 ASN A C 1
ATOM 718 O O . ASN A 1 89 ? 11.327 3.708 -0.659 1.00 80.69 89 ASN A O 1
ATOM 722 N N . PRO A 1 90 ? 12.605 2.146 0.351 1.00 72.38 90 PRO A N 1
ATOM 723 C CA . PRO A 1 90 ? 13.787 2.984 0.314 1.00 72.38 90 PRO A CA 1
ATOM 724 C C . PRO A 1 90 ? 14.132 3.266 -1.149 1.00 72.38 90 PRO A C 1
ATOM 726 O O . PRO A 1 90 ? 14.076 2.376 -2.002 1.00 72.38 90 PRO A O 1
ATOM 729 N N . SER A 1 91 ? 14.494 4.509 -1.457 1.00 68.12 91 SER A N 1
ATOM 730 C CA . SER A 1 91 ? 15.064 4.813 -2.761 1.00 68.12 91 SER A CA 1
ATOM 731 C C . SER A 1 91 ? 16.354 4.010 -2.890 1.00 68.12 91 SER A C 1
ATOM 733 O O . SER A 1 91 ? 17.321 4.296 -2.182 1.00 68.12 91 SER A O 1
ATOM 735 N N . GLU A 1 92 ? 16.380 3.022 -3.783 1.00 63.97 92 GLU A N 1
ATOM 736 C CA . GLU A 1 92 ? 17.633 2.530 -4.346 1.00 63.97 92 GLU A CA 1
ATOM 737 C C . GLU A 1 92 ? 18.257 3.713 -5.095 1.00 63.97 92 GLU A C 1
ATOM 739 O O . GLU A 1 92 ? 18.021 3.939 -6.282 1.00 63.97 92 GLU A O 1
ATOM 744 N N . ILE A 1 93 ? 18.979 4.561 -4.362 1.00 50.91 93 ILE A N 1
ATOM 745 C CA . ILE A 1 93 ? 19.900 5.516 -4.954 1.00 50.91 93 ILE A CA 1
ATOM 746 C C . ILE A 1 93 ? 21.069 4.653 -5.416 1.00 50.91 93 ILE A C 1
ATOM 748 O O . ILE A 1 93 ? 22.004 4.399 -4.661 1.00 50.91 93 ILE A O 1
ATOM 752 N N . ASP A 1 94 ? 20.952 4.121 -6.628 1.00 47.84 94 ASP A N 1
ATOM 753 C CA . ASP A 1 94 ? 22.064 3.487 -7.327 1.00 47.84 94 ASP A CA 1
ATOM 754 C C . ASP A 1 94 ? 23.104 4.604 -7.558 1.00 47.84 94 ASP A C 1
ATOM 756 O O . ASP A 1 94 ? 22.878 5.521 -8.355 1.00 47.84 94 ASP A O 1
ATOM 760 N N . HIS A 1 95 ? 24.159 4.616 -6.736 1.00 39.50 95 HIS A N 1
ATOM 761 C CA . HIS A 1 95 ? 25.267 5.576 -6.797 1.00 39.50 95 HIS A CA 1
ATOM 762 C C . HIS A 1 95 ? 26.266 5.213 -7.897 1.00 39.50 95 HIS A C 1
ATOM 764 O O . HIS A 1 95 ? 26.657 4.026 -7.974 1.00 39.50 95 HIS A O 1
#

Radius of gyration: 19.69 Å; chains: 1; bounding box: 37×34×65 Å

Foldseek 3Di:
DPVVVVVVVVVVVVVVVVVVVVLQADKAQPDDFDPPLDPPCNPPHGDIDGRHPCVPVVLVVVLVCCCPPVPQDDPVSSVSSVVRVCVRDPPPPVD

Secondary structure (DSSP, 8-state):
--HHHHHHHHHHHHHHHHHHHHHHT-EES-----TT--STTTTT----EE--S-HHHHHHHHHHHIIIII---SHHHHHHHHHHHHHHS------

Organism: NCBI:txid165716

pLDDT: mean 76.02, std 13.73, range [39.5, 91.94]